Protein AF-F4S0U7-F1 (afdb_monomer_lite)

Organism: Melampsora larici-populina (strain 98AG31 / pathotype 3-4-7) (NCBI:txid747676)

Radius of gyration: 26.8 Å; chains: 1; bounding box: 44×63×88 Å

Foldseek 3Di:
DDDDDDDPDDDDPVRVVVVVVVCLVPPDDPVVNVVVVVVLVQLVVVCVVVVHPSDPDVVSVVVSCVVVVVVDDPDDDDPDDDDDDDDDDDDPPDDDDDPDDDDDDDDD

Structure (mmCIF, N/CA/C/O backbone):
data_AF-F4S0U7-F1
#
_entry.id   AF-F4S0U7-F1
#
loop_
_atom_site.group_PDB
_atom_site.id
_atom_site.type_symbol
_atom_site.label_atom_id
_atom_site.label_alt_id
_atom_site.label_comp_id
_atom_site.label_asym_id
_atom_site.label_entity_id
_atom_site.label_seq_id
_atom_site.pdbx_PDB_ins_code
_atom_site.Cartn_x
_atom_site.Cartn_y
_atom_site.Cartn_z
_atom_site.occupancy
_atom_site.B_iso_or_equiv
_atom_site.auth_seq_id
_atom_site.auth_comp_id
_atom_site.auth_asym_id
_atom_site.auth_atom_id
_atom_site.pdbx_PDB_model_num
ATOM 1 N N . MET A 1 1 ? 21.212 29.822 32.710 1.00 51.56 1 MET A N 1
ATOM 2 C CA . MET A 1 1 ? 19.833 29.685 32.181 1.00 51.56 1 MET A CA 1
ATOM 3 C C . MET A 1 1 ? 19.782 28.478 31.248 1.00 51.56 1 MET A C 1
ATOM 5 O O . MET A 1 1 ? 20.475 28.481 30.238 1.00 51.56 1 MET A O 1
ATOM 9 N N . LYS A 1 2 ? 19.046 27.413 31.597 1.00 55.66 2 LYS A N 1
ATOM 10 C CA . LYS A 1 2 ? 18.889 26.233 30.726 1.00 55.66 2 LYS A CA 1
ATOM 11 C C . LYS A 1 2 ? 17.855 26.576 29.646 1.00 55.66 2 LYS A C 1
ATOM 13 O O . LYS A 1 2 ? 16.714 26.871 29.984 1.00 55.66 2 LYS A O 1
ATOM 18 N N . LYS A 1 3 ? 18.250 26.597 28.367 1.00 61.78 3 LYS A N 1
ATOM 19 C CA . LYS A 1 3 ? 17.311 26.828 27.257 1.00 61.78 3 LYS A CA 1
ATOM 20 C C . LYS A 1 3 ? 16.337 25.647 27.190 1.00 61.78 3 LYS A C 1
ATOM 22 O O . LYS A 1 3 ? 16.776 24.504 27.070 1.00 61.78 3 LYS A O 1
ATOM 27 N N . ALA A 1 4 ? 15.036 25.914 27.292 1.00 68.62 4 ALA A N 1
ATOM 28 C CA . ALA A 1 4 ? 14.006 24.896 27.115 1.00 68.62 4 ALA A CA 1
ATOM 29 C C . ALA A 1 4 ? 14.089 24.335 25.685 1.00 68.62 4 ALA A C 1
ATOM 31 O O . ALA A 1 4 ? 14.041 25.093 24.714 1.00 68.62 4 ALA A O 1
ATOM 32 N N . LYS A 1 5 ? 14.247 23.013 25.547 1.00 71.50 5 LYS A N 1
ATOM 33 C CA . LYS A 1 5 ? 14.162 22.341 24.245 1.00 71.50 5 LYS A CA 1
ATOM 34 C C . LYS A 1 5 ? 12.720 22.460 23.754 1.00 71.50 5 LYS A C 1
ATOM 36 O O . LYS A 1 5 ? 11.803 22.001 24.430 1.00 71.50 5 LYS A O 1
ATOM 41 N N . ARG A 1 6 ? 12.522 23.101 22.599 1.00 71.06 6 ARG A N 1
ATOM 42 C CA . ARG A 1 6 ? 11.211 23.158 21.940 1.00 71.06 6 ARG A CA 1
ATOM 43 C C . ARG A 1 6 ? 10.736 21.730 21.640 1.00 71.06 6 ARG A C 1
ATOM 45 O O . ARG A 1 6 ? 11.562 20.921 21.210 1.00 71.06 6 ARG A O 1
ATOM 52 N N . PRO A 1 7 ? 9.448 21.413 21.856 1.00 69.38 7 PRO A N 1
ATOM 53 C CA . PRO A 1 7 ? 8.916 20.115 21.474 1.00 69.38 7 PRO A CA 1
ATOM 54 C C . PRO A 1 7 ? 9.068 19.928 19.954 1.00 69.38 7 PRO A C 1
ATOM 56 O O . PRO A 1 7 ? 8.925 20.904 19.209 1.00 69.38 7 PRO A O 1
ATOM 59 N N . PRO A 1 8 ? 9.384 18.709 19.483 1.00 74.94 8 PRO A N 1
ATOM 60 C CA . PRO A 1 8 ? 9.493 18.438 18.057 1.00 74.94 8 PRO A CA 1
ATOM 61 C C . PRO A 1 8 ? 8.156 18.747 17.376 1.00 74.94 8 PRO A C 1
ATOM 63 O O . PRO A 1 8 ? 7.093 18.354 17.865 1.00 74.94 8 PRO A O 1
ATOM 66 N N . LYS A 1 9 ? 8.208 19.484 16.261 1.00 79.75 9 LYS A N 1
ATOM 67 C CA . LYS A 1 9 ? 7.024 19.797 15.456 1.00 79.75 9 LYS A CA 1
ATOM 68 C C . LYS A 1 9 ? 6.431 18.474 14.965 1.00 79.75 9 LYS A C 1
ATOM 70 O O . LYS A 1 9 ? 7.108 17.727 14.265 1.00 79.75 9 LYS A O 1
ATOM 75 N N . LYS A 1 10 ? 5.184 18.177 15.344 1.00 83.62 10 LYS A N 1
ATOM 76 C CA . LYS A 1 10 ? 4.441 17.061 14.749 1.00 83.62 10 LYS A CA 1
ATOM 77 C C . LYS A 1 10 ? 4.081 17.459 13.322 1.00 83.62 10 LYS A C 1
ATOM 79 O O . LYS A 1 10 ? 3.416 18.474 13.129 1.00 83.62 10 LYS A O 1
ATOM 84 N N . LEU A 1 11 ? 4.575 16.693 12.358 1.00 82.88 11 LEU A N 1
ATOM 85 C CA . LEU A 1 11 ? 4.237 16.862 10.951 1.00 82.88 11 LEU A CA 1
ATOM 86 C C . LEU A 1 11 ? 2.797 16.399 10.714 1.00 82.88 11 LEU A C 1
ATOM 88 O O . LEU A 1 11 ? 2.317 15.457 11.349 1.00 82.88 11 LEU A O 1
ATOM 92 N N . SER A 1 12 ? 2.109 17.090 9.817 1.00 86.00 12 SER A N 1
ATOM 93 C CA . SER A 1 12 ? 0.807 16.688 9.301 1.00 86.00 12 SER A CA 1
ATOM 94 C C . SER A 1 12 ? 0.929 15.462 8.393 1.00 86.00 12 SER A C 1
ATOM 96 O O . SER A 1 12 ? 2.006 15.143 7.891 1.00 86.00 12 SER A O 1
ATOM 98 N N . PHE A 1 13 ? -0.197 14.789 8.141 1.00 74.88 13 PHE A N 1
ATOM 99 C CA . PHE A 1 13 ? -0.246 13.683 7.184 1.00 74.88 13 PHE A CA 1
ATOM 100 C C . PHE A 1 13 ? 0.258 14.104 5.795 1.00 74.88 13 PHE A C 1
ATOM 102 O O . PHE A 1 13 ? 1.061 13.393 5.208 1.00 74.88 13 PHE A O 1
ATOM 109 N N . GLN A 1 14 ? -0.145 15.285 5.310 1.00 81.06 14 GLN A N 1
ATOM 110 C CA . GLN A 1 14 ? 0.277 15.800 4.003 1.00 81.06 14 GLN A CA 1
ATOM 111 C C . GLN A 1 14 ? 1.787 16.065 3.939 1.00 81.06 14 GLN A C 1
ATOM 113 O O . GLN A 1 14 ? 2.419 15.748 2.937 1.00 81.06 14 GLN A O 1
ATOM 118 N N . GLU A 1 15 ? 2.382 16.608 5.008 1.00 81.81 15 GLU A N 1
ATOM 119 C CA . GLU A 1 15 ? 3.839 16.803 5.083 1.00 81.81 15 GLU A CA 1
ATOM 120 C C . GLU A 1 15 ? 4.577 15.452 5.070 1.00 81.81 15 GLU A C 1
ATOM 122 O O . GLU A 1 15 ? 5.572 15.303 4.366 1.00 81.81 15 GLU A O 1
ATOM 127 N N . LEU A 1 16 ? 4.073 14.453 5.802 1.00 82.19 16 LEU A N 1
ATOM 128 C CA . LEU A 1 16 ? 4.652 13.105 5.827 1.00 82.19 16 LEU A CA 1
ATOM 129 C C . LEU A 1 16 ? 4.509 12.382 4.484 1.00 82.19 16 LEU A C 1
ATOM 131 O O . LEU A 1 16 ? 5.439 11.712 4.046 1.00 82.19 16 LEU A O 1
ATOM 135 N N . GLU A 1 17 ? 3.363 12.521 3.819 1.00 81.81 17 GLU A N 1
ATOM 136 C CA . GLU A 1 17 ? 3.120 11.935 2.501 1.00 81.81 17 GLU A CA 1
ATOM 137 C C . GLU A 1 17 ? 4.017 12.575 1.436 1.00 81.81 17 GLU A C 1
ATOM 139 O O . GLU A 1 17 ? 4.608 11.862 0.627 1.00 81.81 17 GLU A O 1
ATOM 144 N N . ALA A 1 18 ? 4.191 13.900 1.477 1.00 85.38 18 ALA A N 1
ATOM 145 C CA . ALA A 1 18 ? 5.106 14.606 0.588 1.00 85.38 18 ALA A CA 1
ATOM 146 C C . ALA A 1 18 ? 6.560 14.152 0.791 1.00 85.38 18 ALA A C 1
ATOM 148 O O . ALA A 1 18 ? 7.248 13.878 -0.189 1.00 85.38 18 ALA A O 1
ATOM 149 N N . MET A 1 19 ? 7.004 14.006 2.044 1.00 87.12 19 MET A N 1
ATOM 150 C CA . MET A 1 19 ? 8.337 13.479 2.356 1.00 87.12 19 MET A CA 1
ATOM 151 C C . MET A 1 19 ? 8.513 12.034 1.886 1.00 87.12 19 MET A C 1
ATOM 153 O O . MET A 1 19 ? 9.541 11.708 1.306 1.00 87.12 19 MET A O 1
ATOM 157 N N . ASN A 1 20 ? 7.514 11.173 2.095 1.00 85.62 20 ASN A N 1
ATOM 158 C CA . ASN A 1 20 ? 7.569 9.792 1.615 1.00 85.62 20 ASN A CA 1
ATOM 159 C C . ASN A 1 20 ? 7.628 9.725 0.090 1.00 85.62 20 ASN A C 1
ATOM 161 O O . ASN A 1 20 ? 8.347 8.896 -0.455 1.00 85.62 20 ASN A O 1
ATOM 165 N N . LYS A 1 21 ? 6.871 10.577 -0.607 1.00 86.19 21 LYS A N 1
ATOM 166 C CA . LYS A 1 21 ? 6.900 10.627 -2.067 1.00 86.19 21 LYS A CA 1
ATOM 167 C C . LYS A 1 21 ? 8.271 11.069 -2.575 1.00 86.19 21 LYS A C 1
ATOM 169 O O . LYS A 1 21 ? 8.810 10.432 -3.471 1.00 86.19 21 LYS A O 1
ATOM 174 N N . ASP A 1 22 ? 8.838 12.105 -1.967 1.00 89.50 22 ASP A N 1
ATOM 175 C CA . ASP A 1 22 ? 10.178 12.589 -2.295 1.00 89.50 22 ASP A CA 1
ATOM 176 C C . ASP A 1 22 ? 11.249 11.513 -2.052 1.00 89.50 22 ASP A C 1
ATOM 178 O O . ASP A 1 22 ? 12.100 11.281 -2.910 1.00 89.50 22 ASP A O 1
ATOM 182 N N . ASP A 1 23 ? 11.149 10.780 -0.940 1.00 87.75 23 ASP A N 1
ATOM 183 C CA . ASP A 1 23 ? 12.042 9.663 -0.619 1.00 87.75 23 ASP A CA 1
ATOM 184 C C . ASP A 1 23 ? 11.925 8.522 -1.640 1.00 87.75 23 ASP A C 1
ATOM 186 O O . ASP A 1 23 ? 12.925 8.041 -2.179 1.00 87.75 23 ASP A O 1
ATOM 190 N N . ILE A 1 24 ? 10.694 8.150 -2.001 1.00 85.94 24 ILE A N 1
ATOM 191 C CA . ILE A 1 24 ? 10.434 7.163 -3.052 1.00 85.94 24 ILE A CA 1
ATOM 192 C C . ILE A 1 24 ? 11.039 7.618 -4.380 1.00 85.94 24 ILE A C 1
ATOM 194 O O . ILE A 1 24 ? 11.609 6.799 -5.100 1.00 85.94 24 ILE A O 1
ATOM 198 N N . ASP A 1 25 ? 10.950 8.905 -4.710 1.00 87.00 25 ASP A N 1
ATOM 199 C CA . ASP A 1 25 ? 11.415 9.440 -5.983 1.00 87.00 25 ASP A CA 1
ATOM 200 C C . ASP A 1 25 ? 12.944 9.581 -6.068 1.00 87.00 25 ASP A C 1
ATOM 202 O O . ASP A 1 25 ? 13.502 9.424 -7.159 1.00 87.00 25 ASP A O 1
ATOM 206 N N . HIS A 1 26 ? 13.647 9.776 -4.954 1.00 88.06 26 HIS A N 1
ATOM 207 C CA . HIS A 1 26 ? 15.093 10.030 -4.969 1.00 88.06 26 HIS A CA 1
ATOM 208 C C . HIS A 1 26 ? 15.950 8.885 -4.420 1.00 88.06 26 HIS A C 1
ATOM 210 O O . HIS A 1 26 ? 17.137 8.814 -4.745 1.00 88.06 26 HIS A O 1
ATOM 216 N N . HIS A 1 27 ? 15.378 7.973 -3.629 1.00 87.62 27 HIS A N 1
ATOM 217 C CA . HIS A 1 27 ? 16.148 6.964 -2.891 1.00 87.62 27 HIS A CA 1
ATOM 218 C C . HIS A 1 27 ? 15.796 5.512 -3.223 1.00 87.62 27 HIS A C 1
ATOM 220 O O . HIS A 1 27 ? 16.526 4.602 -2.825 1.00 87.62 27 HIS A O 1
ATOM 226 N N . LEU A 1 28 ? 14.731 5.264 -3.991 1.00 87.69 28 LEU A N 1
ATOM 227 C CA . LEU A 1 28 ? 14.403 3.919 -4.462 1.00 87.69 28 LEU A CA 1
ATOM 228 C C . LEU A 1 28 ? 14.871 3.679 -5.896 1.00 87.69 28 LEU A C 1
ATOM 230 O O . LEU A 1 28 ? 14.615 4.464 -6.807 1.00 87.69 28 LEU A O 1
ATOM 234 N N . GLU A 1 29 ? 15.466 2.510 -6.114 1.00 92.19 29 GLU A N 1
ATOM 235 C CA . GLU A 1 29 ? 15.728 1.991 -7.455 1.00 92.19 29 GLU A CA 1
ATOM 236 C C . GLU A 1 29 ? 14.422 1.861 -8.263 1.00 92.19 29 GLU A C 1
ATOM 238 O O . GLU A 1 29 ? 13.383 1.497 -7.691 1.00 92.19 29 GLU A O 1
ATOM 243 N N . PRO A 1 30 ? 14.442 2.051 -9.597 1.00 90.75 30 PRO A N 1
ATOM 244 C CA . PRO A 1 30 ? 13.236 2.032 -10.431 1.00 90.75 30 PRO A CA 1
ATOM 245 C C . PRO A 1 30 ? 12.348 0.793 -10.239 1.00 90.75 30 PRO A C 1
ATOM 247 O O . PRO A 1 30 ? 11.123 0.891 -10.201 1.00 90.75 30 PRO A O 1
ATOM 250 N N . ASN A 1 31 ? 12.954 -0.385 -10.057 1.00 90.62 31 ASN A N 1
ATOM 251 C CA . ASN A 1 31 ? 12.215 -1.626 -9.810 1.00 90.62 31 ASN A CA 1
ATOM 252 C C . ASN A 1 31 ? 11.486 -1.613 -8.454 1.00 90.62 31 ASN A C 1
ATOM 254 O O . ASN A 1 31 ? 10.360 -2.096 -8.336 1.00 90.62 31 ASN A O 1
ATOM 258 N N . SER A 1 32 ? 12.112 -1.054 -7.419 1.00 88.88 32 SER A N 1
ATOM 259 C CA . SER A 1 32 ? 11.495 -0.920 -6.098 1.00 88.88 32 SER A CA 1
ATOM 260 C C . SER A 1 32 ? 10.338 0.078 -6.130 1.00 88.88 32 SER A C 1
ATOM 262 O O . SER A 1 32 ? 9.279 -0.225 -5.578 1.00 88.88 32 SER A O 1
ATOM 264 N N . LYS A 1 33 ? 10.481 1.196 -6.858 1.00 89.38 33 LYS A N 1
ATOM 265 C CA . LYS A 1 33 ? 9.376 2.141 -7.101 1.00 89.38 33 LYS A CA 1
ATOM 266 C C . LYS A 1 33 ? 8.196 1.462 -7.788 1.00 89.38 33 LYS A C 1
ATOM 268 O O . LYS A 1 33 ? 7.075 1.518 -7.292 1.00 89.38 33 LYS A O 1
ATOM 273 N N . ALA A 1 34 ? 8.456 0.727 -8.871 1.00 88.75 34 ALA A N 1
ATOM 274 C CA . ALA A 1 34 ? 7.414 0.012 -9.605 1.00 88.75 34 ALA A CA 1
ATOM 275 C C . ALA A 1 34 ? 6.650 -0.987 -8.715 1.00 88.75 34 ALA A C 1
ATOM 277 O O . ALA A 1 34 ? 5.427 -1.111 -8.825 1.00 88.75 34 ALA A O 1
ATOM 278 N N . LYS A 1 35 ? 7.345 -1.677 -7.798 1.00 87.75 35 LYS A N 1
ATOM 279 C CA . LYS A 1 35 ? 6.715 -2.564 -6.804 1.00 87.75 35 LYS A CA 1
ATOM 280 C C . LYS A 1 35 ? 5.860 -1.792 -5.804 1.00 87.75 35 LYS A C 1
ATOM 282 O O . LYS A 1 35 ? 4.742 -2.225 -5.533 1.00 87.75 35 LYS A O 1
ATOM 287 N N . TYR A 1 36 ? 6.364 -0.671 -5.288 1.00 87.25 36 TYR A N 1
ATOM 288 C CA . TYR A 1 36 ? 5.626 0.183 -4.360 1.00 87.25 36 TYR A CA 1
ATOM 289 C C . TYR A 1 36 ? 4.327 0.693 -4.994 1.00 87.25 36 TYR A C 1
ATOM 291 O O . TYR A 1 36 ? 3.243 0.457 -4.463 1.00 87.25 36 TYR A O 1
ATOM 299 N N . GLU A 1 37 ? 4.414 1.293 -6.182 1.00 88.94 37 GLU A N 1
ATOM 300 C CA . GLU A 1 37 ? 3.244 1.790 -6.907 1.00 88.94 37 GLU A CA 1
ATOM 301 C C . GLU A 1 37 ? 2.248 0.675 -7.243 1.00 88.94 37 GLU A C 1
ATOM 303 O O . GLU A 1 37 ? 1.035 0.850 -7.122 1.00 88.94 37 GLU A O 1
ATOM 308 N N . SER A 1 38 ? 2.747 -0.490 -7.668 1.00 88.88 38 SER A N 1
ATOM 309 C CA . SER A 1 38 ? 1.906 -1.653 -7.954 1.00 88.88 38 SER A CA 1
ATOM 310 C C . SER A 1 38 ? 1.155 -2.123 -6.705 1.00 88.88 38 SER A C 1
ATOM 312 O O . SER A 1 38 ? -0.054 -2.362 -6.763 1.00 88.88 38 SER A O 1
ATOM 314 N N . GLY A 1 39 ? 1.842 -2.186 -5.560 1.00 89.00 39 GLY A N 1
ATOM 315 C CA . GLY A 1 39 ? 1.244 -2.500 -4.264 1.00 89.00 39 GLY A CA 1
ATOM 316 C C . GLY A 1 39 ? 0.171 -1.490 -3.858 1.00 89.00 39 GLY A C 1
ATOM 317 O O . GLY A 1 39 ? -0.941 -1.893 -3.518 1.00 89.00 39 GLY A O 1
ATOM 318 N N . ALA A 1 40 ? 0.464 -0.192 -3.977 1.00 87.94 40 ALA A N 1
ATOM 319 C CA . ALA A 1 40 ? -0.472 0.886 -3.661 1.00 87.94 40 ALA A CA 1
ATOM 320 C C . ALA A 1 40 ? -1.742 0.823 -4.526 1.00 87.94 40 ALA A C 1
ATOM 322 O O . ALA A 1 40 ? -2.853 0.865 -3.997 1.00 87.94 40 ALA A O 1
ATOM 323 N N . ARG A 1 41 ? -1.601 0.622 -5.846 1.00 90.19 41 ARG A N 1
ATOM 324 C CA . ARG A 1 41 ? -2.744 0.445 -6.762 1.00 90.19 41 ARG A CA 1
ATOM 325 C C . ARG A 1 41 ? -3.593 -0.773 -6.394 1.00 90.19 41 ARG A C 1
ATOM 327 O O . ARG A 1 41 ? -4.821 -0.706 -6.427 1.00 90.19 41 ARG A O 1
ATOM 334 N N . ARG A 1 42 ? -2.956 -1.892 -6.033 1.00 90.62 42 ARG A N 1
ATOM 335 C CA . ARG A 1 42 ? -3.665 -3.119 -5.642 1.00 90.62 42 ARG A CA 1
ATOM 336 C C . ARG A 1 42 ? -4.400 -2.948 -4.310 1.00 90.62 42 ARG A C 1
ATOM 338 O O . ARG A 1 42 ? -5.514 -3.446 -4.182 1.00 90.62 42 ARG A O 1
ATOM 345 N N . PHE A 1 43 ? -3.817 -2.215 -3.361 1.00 90.56 43 PHE A N 1
ATOM 346 C CA . PHE A 1 43 ? -4.470 -1.866 -2.100 1.00 90.56 43 PHE A CA 1
ATOM 347 C C . PHE A 1 43 ? -5.666 -0.928 -2.310 1.00 90.56 43 PHE A C 1
ATOM 349 O O . PHE A 1 43 ? -6.731 -1.181 -1.759 1.00 90.56 43 PHE A O 1
ATOM 356 N N . ALA A 1 44 ? -5.537 0.088 -3.171 1.00 89.81 44 ALA A N 1
ATOM 357 C CA . ALA A 1 44 ? -6.641 0.991 -3.508 1.00 89.81 44 ALA A CA 1
ATOM 358 C C . ALA A 1 44 ? -7.854 0.234 -4.059 1.00 89.81 44 ALA A C 1
ATOM 360 O O . ALA A 1 44 ? -8.962 0.360 -3.540 1.00 89.81 44 ALA A O 1
ATOM 361 N N . LYS A 1 45 ? -7.615 -0.642 -5.042 1.00 90.44 45 LYS A N 1
ATOM 362 C CA . LYS A 1 45 ? -8.655 -1.500 -5.618 1.00 90.44 45 LYS A CA 1
ATOM 363 C C . LYS A 1 45 ? -9.261 -2.459 -4.591 1.00 90.44 45 LYS A C 1
ATOM 365 O O . LYS A 1 45 ? -10.449 -2.756 -4.634 1.00 90.44 45 LYS A O 1
ATOM 370 N N . PHE A 1 46 ? -8.449 -2.970 -3.667 1.00 90.44 46 PHE A N 1
ATOM 371 C CA . PHE A 1 46 ? -8.943 -3.805 -2.579 1.00 90.44 46 PHE A CA 1
ATOM 372 C C . PHE A 1 46 ? -9.883 -3.034 -1.646 1.00 90.44 46 PHE A C 1
ATOM 374 O O . PHE A 1 46 ? -10.947 -3.551 -1.319 1.00 90.44 46 PHE A O 1
ATOM 381 N N . CYS A 1 47 ? -9.523 -1.810 -1.249 1.00 88.75 47 CYS A N 1
ATOM 382 C CA . CYS A 1 47 ? -10.390 -0.961 -0.435 1.00 88.75 47 CYS A CA 1
ATOM 383 C C . CYS A 1 47 ? -11.726 -0.685 -1.136 1.00 88.75 47 CYS A C 1
ATOM 385 O O . CYS A 1 47 ? -12.773 -0.902 -0.530 1.00 88.75 47 CYS A O 1
ATOM 387 N N . GLU A 1 48 ? -11.691 -0.321 -2.421 1.00 90.69 48 GLU A N 1
ATOM 388 C CA . GLU A 1 48 ? -12.887 -0.103 -3.246 1.00 90.69 48 GLU A CA 1
ATOM 389 C C . GLU A 1 48 ? -13.797 -1.342 -3.275 1.00 90.69 48 GLU A C 1
ATOM 391 O O . GLU A 1 48 ? -14.976 -1.261 -2.936 1.00 90.69 48 GLU A O 1
ATOM 396 N N . ASN A 1 49 ? -13.234 -2.518 -3.572 1.00 90.31 49 ASN A N 1
ATOM 397 C CA . ASN A 1 49 ? -13.984 -3.776 -3.628 1.00 90.31 49 ASN A CA 1
ATOM 398 C C . ASN A 1 49 ? -14.608 -4.184 -2.283 1.00 90.31 49 ASN A C 1
ATOM 400 O O . ASN A 1 49 ? -15.592 -4.919 -2.261 1.00 90.31 49 ASN A O 1
ATOM 404 N N . GLN A 1 50 ? -14.008 -3.769 -1.166 1.00 87.00 50 GLN A N 1
ATOM 405 C CA . GLN A 1 50 ? -14.469 -4.0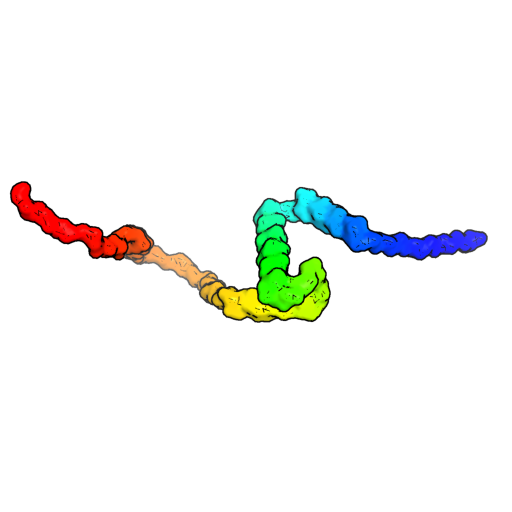97 0.184 1.00 87.00 50 GLN A CA 1
ATOM 406 C C . GLN A 1 50 ? -15.375 -3.009 0.782 1.00 87.00 50 GLN A C 1
ATOM 408 O O . GLN A 1 50 ? -15.785 -3.143 1.934 1.00 87.00 50 GLN A O 1
ATOM 413 N N . GLY A 1 51 ? -15.662 -1.929 0.042 1.00 86.75 51 GLY A N 1
ATOM 414 C CA . GLY A 1 51 ? -16.413 -0.780 0.557 1.00 86.75 51 GLY A CA 1
ATOM 415 C C . GLY A 1 51 ? -15.714 -0.099 1.736 1.00 86.75 51 GLY A C 1
ATOM 416 O O . GLY A 1 51 ? -16.372 0.382 2.654 1.00 86.75 51 GLY A O 1
ATOM 417 N N . LYS A 1 52 ? -14.377 -0.126 1.753 1.00 82.00 52 LYS A N 1
ATOM 418 C CA . LYS A 1 52 ? -13.546 0.447 2.812 1.00 82.00 52 LYS A CA 1
ATOM 419 C C . LYS A 1 52 ? -12.936 1.756 2.347 1.00 82.00 52 LYS 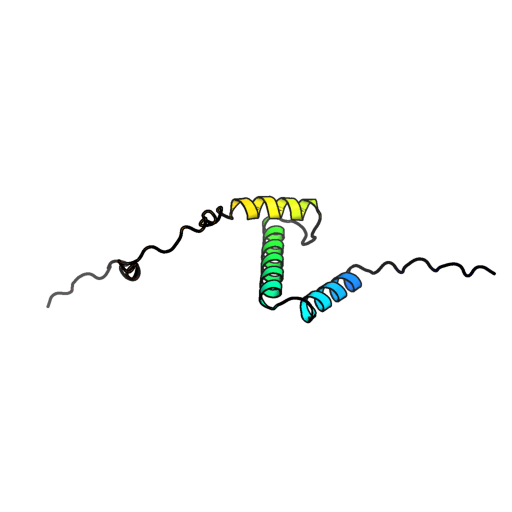A C 1
ATOM 421 O O . LYS A 1 52 ? -12.532 1.880 1.193 1.00 82.00 52 LYS A O 1
ATOM 426 N N . ASP A 1 53 ? -12.769 2.685 3.281 1.00 81.75 53 ASP A N 1
ATOM 427 C CA . ASP A 1 53 ? -12.013 3.902 3.016 1.00 81.75 53 ASP A CA 1
ATOM 428 C C . ASP A 1 53 ? -10.589 3.562 2.566 1.00 81.75 53 ASP A C 1
ATOM 430 O O . ASP A 1 53 ? -9.959 2.612 3.058 1.00 81.75 53 ASP A O 1
ATOM 434 N N . PHE A 1 54 ? -10.062 4.363 1.638 1.00 80.00 54 PHE A N 1
ATOM 435 C CA . PHE A 1 54 ? -8.670 4.286 1.203 1.00 80.00 54 PHE A CA 1
ATOM 436 C C . PHE A 1 54 ? -7.748 4.875 2.278 1.00 80.00 54 PHE A C 1
ATOM 438 O O . PHE A 1 54 ? -7.102 5.904 2.107 1.00 80.00 54 PHE A O 1
ATOM 445 N N . TYR A 1 55 ? -7.733 4.211 3.429 1.00 78.56 55 TYR A N 1
ATOM 446 C CA . TYR A 1 55 ? -6.910 4.547 4.569 1.00 78.56 55 TYR A CA 1
ATOM 447 C C . TYR A 1 55 ? -6.185 3.284 5.046 1.00 78.56 55 TYR A C 1
ATOM 449 O O . TYR A 1 55 ? -6.840 2.278 5.362 1.00 78.56 55 TYR A O 1
ATOM 457 N N . PRO A 1 56 ? -4.841 3.300 5.101 1.00 74.19 56 PRO A N 1
ATOM 458 C CA . PRO A 1 56 ? -4.043 2.153 5.506 1.00 74.19 56 PRO A CA 1
ATOM 459 C C . PRO A 1 56 ? -4.054 1.995 7.033 1.00 74.19 56 PRO A C 1
ATOM 461 O O . PRO A 1 56 ? -3.025 2.106 7.695 1.00 74.19 56 PRO A O 1
ATOM 464 N N . SER A 1 57 ? -5.228 1.735 7.613 1.00 84.88 57 SER A N 1
ATOM 465 C CA . SER A 1 57 ? -5.303 1.277 8.999 1.00 84.88 57 SER A CA 1
ATOM 466 C C . SER A 1 57 ? -4.624 -0.085 9.121 1.00 84.88 57 SER A C 1
ATOM 468 O O . SER A 1 57 ? -4.636 -0.886 8.181 1.00 84.88 57 SER A O 1
ATOM 470 N N . GLU A 1 58 ? -4.065 -0.372 10.295 1.00 85.06 58 GLU A N 1
ATOM 471 C CA . GLU A 1 58 ? -3.427 -1.659 10.583 1.00 85.06 58 GLU A CA 1
ATOM 472 C C . GLU A 1 58 ? -4.353 -2.832 10.228 1.00 85.06 58 GLU A C 1
ATOM 474 O O . GLU A 1 58 ? -3.955 -3.769 9.540 1.00 85.06 58 GLU A O 1
ATOM 479 N N . THR A 1 59 ? -5.634 -2.734 10.587 1.00 86.50 59 THR A N 1
ATOM 480 C CA . THR A 1 59 ? -6.645 -3.747 10.270 1.00 86.50 59 THR A CA 1
ATOM 481 C C . THR A 1 59 ? -6.834 -3.943 8.764 1.00 86.50 59 THR A C 1
ATOM 483 O O . THR A 1 59 ? -6.905 -5.080 8.293 1.00 86.50 59 THR A O 1
ATOM 486 N N . ASN A 1 60 ? -6.913 -2.858 7.988 1.00 85.69 60 ASN A N 1
ATOM 487 C CA . ASN A 1 60 ? -7.129 -2.943 6.543 1.00 85.69 60 ASN A CA 1
ATOM 488 C C . ASN A 1 60 ? -5.895 -3.477 5.816 1.00 85.69 60 ASN A C 1
ATOM 490 O O . ASN A 1 60 ? -6.041 -4.309 4.920 1.00 85.69 60 ASN A O 1
ATOM 494 N N . LEU A 1 61 ? -4.699 -3.064 6.241 1.00 88.31 61 LEU A N 1
ATOM 495 C CA . LEU A 1 61 ? -3.435 -3.582 5.724 1.00 88.31 61 LEU A CA 1
ATOM 496 C C . LEU A 1 61 ? -3.263 -5.072 6.035 1.00 88.31 61 LEU A C 1
ATOM 498 O O . LEU A 1 61 ? -2.979 -5.852 5.129 1.00 88.31 61 LEU A O 1
ATOM 502 N N . CYS A 1 62 ? -3.498 -5.497 7.278 1.00 88.31 62 CYS A N 1
ATOM 503 C CA . CYS A 1 62 ? -3.424 -6.908 7.665 1.00 88.31 62 CYS A CA 1
ATOM 504 C C . CYS A 1 62 ? -4.409 -7.768 6.867 1.00 88.31 62 CYS A C 1
ATOM 506 O O . CYS A 1 62 ? -4.059 -8.857 6.398 1.00 88.31 62 CYS A O 1
ATOM 508 N N . HIS A 1 63 ? -5.633 -7.272 6.667 1.00 89.25 63 HIS A N 1
ATOM 509 C CA . HIS A 1 63 ? -6.634 -7.974 5.874 1.00 89.25 63 HIS A CA 1
ATOM 510 C C . HIS A 1 63 ? -6.215 -8.084 4.402 1.00 89.25 63 HIS A C 1
ATOM 512 O O . HIS A 1 63 ? -6.257 -9.176 3.836 1.00 89.25 63 HIS A O 1
ATOM 518 N N . PHE A 1 64 ? -5.735 -6.987 3.813 1.00 90.62 64 PHE A N 1
ATOM 519 C CA . PHE A 1 64 ? -5.198 -6.968 2.456 1.00 90.62 64 PHE A CA 1
ATOM 520 C C . PHE A 1 64 ? -4.056 -7.972 2.274 1.00 90.62 64 PHE A C 1
ATOM 522 O O . PHE A 1 64 ? -4.118 -8.808 1.373 1.00 90.62 64 PHE A O 1
ATOM 529 N N . ILE A 1 65 ? -3.048 -7.942 3.153 1.00 89.38 65 ILE A N 1
ATOM 530 C CA . ILE A 1 65 ? -1.900 -8.856 3.096 1.00 89.38 65 ILE A CA 1
ATOM 531 C C . ILE A 1 65 ? -2.381 -10.304 3.189 1.00 89.38 65 ILE A C 1
ATOM 533 O O . ILE A 1 65 ? -1.947 -11.140 2.400 1.00 89.38 65 ILE A O 1
ATOM 537 N N . SER A 1 66 ? -3.321 -10.601 4.090 1.00 89.50 66 SER A N 1
ATOM 538 C CA . SER A 1 66 ? -3.870 -11.952 4.263 1.00 89.50 66 SER A CA 1
ATOM 539 C C . SER A 1 66 ? -4.582 -12.470 3.012 1.00 89.50 66 SER A C 1
ATOM 541 O O . SER A 1 66 ? -4.442 -13.643 2.672 1.00 89.50 66 SER A O 1
ATOM 543 N N . VAL A 1 67 ? -5.338 -11.615 2.319 1.00 87.31 67 VAL A N 1
ATOM 544 C CA . VAL A 1 67 ? -6.034 -11.977 1.074 1.00 87.31 67 VAL A CA 1
ATOM 545 C C . VAL A 1 67 ? -5.035 -12.156 -0.065 1.00 87.31 67 VAL A C 1
ATOM 547 O O . VAL A 1 67 ? -5.005 -13.214 -0.689 1.00 87.31 67 VAL A O 1
ATOM 550 N N . VAL A 1 68 ? -4.155 -11.177 -0.287 1.00 84.06 68 VAL A N 1
ATOM 551 C CA . VAL A 1 68 ? -3.164 -11.226 -1.372 1.00 84.06 68 VAL A CA 1
ATOM 552 C C . VAL A 1 68 ? -2.203 -12.401 -1.206 1.00 84.06 68 VAL A C 1
ATOM 554 O O . VAL A 1 68 ? -1.870 -13.055 -2.188 1.00 84.06 68 VAL A O 1
ATOM 557 N N . SER A 1 69 ? -1.794 -12.723 0.023 1.00 83.88 69 SER A N 1
ATOM 558 C CA . SER A 1 69 ? -0.875 -13.839 0.287 1.00 83.88 69 SER A CA 1
ATOM 559 C C . SER A 1 69 ? -1.479 -15.200 -0.057 1.00 83.88 69 SER A C 1
ATOM 561 O O . SER A 1 69 ? -0.735 -16.119 -0.374 1.00 83.88 69 SER A O 1
ATOM 563 N N . ARG A 1 70 ? -2.812 -15.340 -0.039 1.00 82.19 70 ARG A N 1
ATOM 564 C CA . ARG A 1 70 ? -3.496 -16.570 -0.477 1.00 82.19 70 ARG A CA 1
ATOM 565 C C . ARG A 1 70 ? -3.518 -16.718 -1.997 1.00 82.19 70 ARG A C 1
ATOM 567 O O . ARG A 1 70 ? -3.565 -17.836 -2.493 1.00 82.19 70 ARG A O 1
ATOM 574 N N . GLU A 1 71 ? -3.498 -15.603 -2.726 1.00 78.62 71 GLU A N 1
ATOM 575 C CA . GLU A 1 71 ? -3.426 -15.593 -4.193 1.00 78.62 71 GLU A CA 1
ATOM 576 C C . GLU A 1 71 ? -2.004 -15.866 -4.699 1.00 78.62 71 GLU A C 1
ATOM 578 O O . GLU A 1 71 ? -1.812 -16.296 -5.838 1.00 78.62 71 GLU A O 1
ATOM 583 N N . LEU A 1 72 ? -0.995 -15.608 -3.863 1.00 73.88 72 LEU A N 1
ATOM 584 C CA . LEU A 1 72 ? 0.391 -15.923 -4.166 1.00 73.88 72 LEU A CA 1
ATOM 585 C C . LEU A 1 72 ? 0.625 -17.417 -3.940 1.00 73.88 72 LEU A C 1
ATOM 587 O O . LEU A 1 72 ? 0.768 -17.882 -2.811 1.00 73.88 72 LEU A O 1
ATOM 591 N N . LEU A 1 73 ? 0.697 -18.175 -5.034 1.00 66.19 73 LEU A N 1
ATOM 592 C CA . LEU A 1 73 ? 1.237 -19.529 -4.975 1.00 66.19 73 LEU A CA 1
ATOM 593 C C . LEU A 1 73 ? 2.673 -19.462 -4.429 1.00 66.19 73 LEU A C 1
ATOM 595 O O . LEU A 1 73 ? 3.423 -18.560 -4.821 1.00 66.19 73 LEU A O 1
ATOM 599 N N . PRO A 1 74 ? 3.086 -20.399 -3.558 1.00 67.44 74 PRO A N 1
ATOM 600 C CA . PRO A 1 74 ? 4.486 -20.511 -3.191 1.00 67.44 74 PRO A CA 1
ATOM 601 C C . PRO A 1 74 ? 5.282 -20.713 -4.480 1.00 67.44 74 PRO A C 1
ATOM 603 O O . PRO A 1 74 ? 5.098 -21.707 -5.185 1.00 67.44 74 PRO A O 1
ATOM 606 N N . SER A 1 75 ? 6.130 -19.742 -4.823 1.00 60.91 75 SER A N 1
ATOM 607 C CA . SER A 1 75 ? 7.070 -19.920 -5.925 1.00 60.91 75 SER A CA 1
ATOM 608 C C . SER A 1 75 ? 7.920 -21.148 -5.598 1.00 60.91 75 SER A C 1
ATOM 610 O O . SER A 1 75 ? 8.381 -21.302 -4.465 1.00 60.91 75 SER A O 1
ATOM 612 N N . THR A 1 76 ? 8.047 -22.055 -6.563 1.00 55.75 76 THR A N 1
ATOM 613 C CA . THR A 1 76 ? 8.757 -23.336 -6.457 1.00 55.75 76 THR A CA 1
ATOM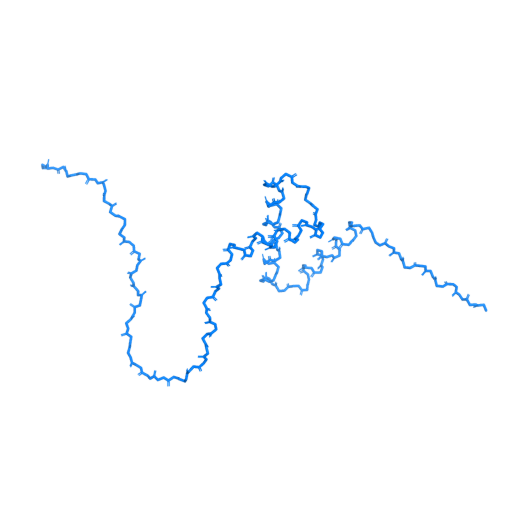 614 C C . THR A 1 76 ? 10.099 -23.213 -5.723 1.00 55.75 76 THR A C 1
ATOM 616 O O . THR A 1 76 ? 10.783 -22.197 -5.864 1.00 55.75 76 THR A O 1
ATOM 619 N N . PRO A 1 77 ? 10.485 -24.238 -4.938 1.00 47.03 77 PRO A N 1
ATOM 620 C CA . PRO A 1 77 ? 11.553 -24.152 -3.954 1.00 47.03 77 PRO A CA 1
ATOM 621 C C . PRO A 1 77 ? 12.877 -23.743 -4.587 1.00 47.03 77 PRO A C 1
ATOM 623 O O . PRO A 1 77 ? 13.249 -24.230 -5.652 1.00 47.03 77 PRO A O 1
ATOM 626 N N . TRP A 1 78 ? 13.592 -22.888 -3.857 1.00 47.19 78 TRP A N 1
ATOM 627 C CA . TRP A 1 78 ? 15.022 -22.634 -3.974 1.00 47.19 78 TRP A CA 1
ATOM 628 C C . TRP A 1 78 ? 15.746 -23.878 -4.504 1.00 47.19 78 TRP A C 1
ATOM 630 O O . TRP A 1 78 ? 15.887 -24.871 -3.783 1.00 47.19 78 TRP A O 1
ATOM 640 N N . THR A 1 79 ? 16.176 -23.861 -5.768 1.00 45.16 79 THR A N 1
ATOM 641 C CA . THR A 1 79 ? 17.039 -24.913 -6.303 1.00 45.16 79 THR A CA 1
ATOM 642 C C . THR A 1 79 ? 18.340 -24.853 -5.527 1.00 45.16 79 THR A C 1
ATOM 644 O O . THR A 1 79 ? 19.221 -24.041 -5.800 1.00 45.16 79 THR A O 1
ATOM 647 N N . ARG A 1 80 ? 18.425 -25.705 -4.505 1.00 43.22 80 ARG A N 1
ATOM 648 C CA . ARG A 1 80 ? 19.651 -26.077 -3.815 1.00 43.22 80 ARG A CA 1
ATOM 649 C C . ARG A 1 80 ? 20.659 -26.421 -4.907 1.00 43.22 80 ARG A C 1
ATOM 651 O O . ARG A 1 80 ? 20.443 -27.370 -5.659 1.00 43.22 80 ARG A O 1
ATOM 658 N N . THR A 1 81 ? 21.698 -25.605 -5.025 1.00 51.75 81 THR A N 1
ATOM 659 C CA . THR A 1 81 ? 22.862 -25.823 -5.880 1.00 51.75 81 THR A CA 1
ATOM 660 C C . THR A 1 81 ? 23.239 -27.304 -5.870 1.00 51.75 81 THR A C 1
ATOM 662 O O . THR A 1 81 ? 23.617 -27.850 -4.833 1.00 51.75 81 THR A O 1
ATOM 665 N N . ARG A 1 82 ? 23.123 -27.969 -7.021 1.00 45.75 82 ARG A N 1
ATOM 666 C CA . ARG A 1 82 ? 23.906 -29.171 -7.311 1.00 45.75 82 ARG A CA 1
ATOM 667 C C . ARG A 1 82 ? 24.879 -28.838 -8.441 1.00 45.75 82 ARG A C 1
ATOM 669 O O . ARG A 1 82 ? 24.523 -28.030 -9.300 1.00 45.75 82 ARG A O 1
ATOM 676 N N . PRO A 1 83 ? 26.109 -29.378 -8.401 1.00 46.12 83 PRO A N 1
ATOM 677 C CA . PRO A 1 83 ? 27.154 -29.014 -9.343 1.00 46.12 83 PRO A CA 1
ATOM 678 C C . PRO A 1 83 ? 26.796 -29.489 -10.751 1.00 46.12 83 PRO A C 1
ATOM 680 O O . PRO A 1 83 ? 26.115 -30.498 -10.923 1.00 46.12 83 PRO A O 1
ATOM 683 N N . ILE A 1 84 ? 27.293 -28.736 -11.728 1.00 54.69 84 ILE A N 1
ATOM 684 C CA . ILE A 1 84 ? 27.221 -28.985 -13.167 1.00 54.69 84 ILE A CA 1
ATOM 685 C C . ILE A 1 84 ? 27.605 -30.441 -13.476 1.00 54.69 84 ILE A C 1
ATOM 687 O O . ILE A 1 84 ? 28.695 -30.882 -13.115 1.00 54.69 84 ILE A O 1
ATOM 691 N N . ALA A 1 85 ? 26.736 -31.151 -14.195 1.00 43.50 85 ALA A N 1
ATOM 692 C CA . ALA A 1 85 ? 27.096 -32.319 -14.993 1.00 43.50 85 ALA A CA 1
ATOM 693 C C . ALA A 1 85 ? 26.652 -32.060 -16.453 1.00 43.50 85 ALA A C 1
ATOM 695 O O . ALA A 1 85 ? 25.626 -31.399 -16.641 1.00 43.50 85 ALA A O 1
ATOM 696 N N . PRO A 1 86 ? 27.427 -32.481 -17.471 1.00 48.91 86 PRO A N 1
ATOM 697 C CA . PRO A 1 86 ? 27.284 -32.003 -18.848 1.00 48.91 86 PRO A CA 1
ATOM 698 C C . PRO A 1 86 ? 26.354 -32.875 -19.714 1.00 48.91 86 PRO A C 1
ATOM 700 O O . PRO A 1 86 ? 26.349 -34.084 -19.516 1.00 48.91 86 PRO A O 1
ATOM 703 N N . LEU A 1 87 ? 25.686 -32.218 -20.688 1.00 49.44 87 LEU A N 1
ATOM 704 C CA . LEU A 1 87 ? 24.991 -32.712 -21.910 1.00 49.44 87 LEU A CA 1
ATOM 705 C C . LEU A 1 87 ? 23.962 -33.856 -21.705 1.00 49.44 87 LEU A C 1
ATOM 707 O O . LEU A 1 87 ? 24.277 -34.891 -21.147 1.00 49.44 87 LEU A O 1
ATOM 711 N N . ASP A 1 88 ? 22.687 -33.768 -22.092 1.00 43.41 88 ASP A N 1
ATOM 712 C CA . ASP A 1 88 ? 22.120 -33.316 -23.366 1.00 43.41 88 ASP A CA 1
ATOM 713 C C . ASP A 1 88 ? 20.699 -32.738 -23.188 1.00 43.41 88 ASP A C 1
ATOM 715 O O . ASP A 1 88 ? 19.930 -33.141 -22.313 1.00 43.41 88 ASP A O 1
ATOM 719 N N . GLU A 1 89 ? 20.361 -31.780 -24.052 1.00 51.72 89 GLU A N 1
ATOM 720 C CA . GLU A 1 89 ? 19.047 -31.139 -24.186 1.00 51.72 89 GLU A CA 1
ATOM 721 C C . GLU A 1 89 ? 17.898 -32.125 -24.497 1.00 51.72 89 GLU A C 1
ATOM 723 O O . GLU A 1 89 ? 18.090 -33.147 -25.157 1.00 51.72 89 GLU A O 1
ATOM 728 N N . PRO A 1 90 ? 16.654 -31.754 -24.141 1.00 45.06 90 PRO A N 1
ATOM 729 C CA . PRO A 1 90 ? 15.773 -31.273 -25.208 1.00 45.06 90 PRO A CA 1
ATOM 730 C C . PRO A 1 90 ? 15.101 -29.928 -24.889 1.00 45.06 90 PRO A C 1
ATOM 732 O O . PRO A 1 90 ? 14.339 -29.793 -23.928 1.00 45.06 90 PRO A O 1
ATOM 735 N N . SER A 1 91 ? 15.358 -28.962 -25.775 1.00 43.06 91 SER A N 1
ATOM 736 C CA . SER A 1 91 ? 14.633 -27.715 -26.036 1.00 43.06 91 SER A CA 1
ATOM 737 C C . SER A 1 91 ? 13.128 -27.766 -25.721 1.00 43.06 91 SER A C 1
ATOM 739 O O . SER A 1 91 ? 12.326 -28.383 -26.425 1.00 43.06 91 SER A O 1
ATOM 741 N N . TRP A 1 92 ? 12.708 -27.012 -24.700 1.00 40.94 92 TRP A N 1
ATOM 742 C CA . TRP A 1 92 ? 11.300 -26.702 -24.401 1.00 40.94 92 TRP A CA 1
ATOM 743 C C . TRP A 1 92 ? 10.756 -25.567 -25.284 1.00 40.94 92 TRP A C 1
ATOM 745 O O . TRP A 1 92 ? 10.086 -24.640 -24.824 1.00 40.94 92 TRP A O 1
ATOM 755 N N . GLY A 1 93 ? 11.041 -25.635 -26.581 1.00 51.72 93 GLY A N 1
ATOM 756 C CA . GLY A 1 93 ? 10.664 -24.636 -27.570 1.00 51.72 93 GLY A CA 1
ATOM 757 C C . GLY A 1 93 ? 9.492 -25.042 -28.458 1.00 51.72 93 GLY A C 1
ATOM 758 O O . GLY A 1 93 ? 9.647 -24.967 -29.665 1.00 51.72 93 GLY A O 1
ATOM 759 N N . GLN A 1 94 ? 8.327 -25.451 -27.928 1.00 47.50 94 GLN A N 1
ATOM 760 C CA . GLN A 1 94 ? 7.100 -25.546 -28.751 1.00 47.50 94 GLN A CA 1
ATOM 761 C C . GLN A 1 94 ? 5.809 -25.711 -27.927 1.00 47.50 94 GLN A C 1
ATOM 763 O O . GLN A 1 94 ? 5.202 -26.774 -27.850 1.00 47.50 94 GLN A O 1
ATOM 768 N N . ARG A 1 95 ? 5.328 -24.620 -27.318 1.00 45.78 95 ARG A N 1
ATOM 769 C CA . ARG A 1 95 ? 3.923 -24.510 -26.870 1.00 45.78 95 ARG A CA 1
ATOM 770 C C . ARG A 1 95 ? 3.345 -23.122 -27.152 1.00 45.78 95 ARG A C 1
ATOM 772 O O . ARG A 1 95 ? 2.803 -22.451 -26.280 1.00 45.78 95 ARG A O 1
ATOM 779 N N . ARG A 1 96 ? 3.433 -22.685 -28.409 1.00 49.94 96 ARG A N 1
ATOM 780 C CA . ARG A 1 96 ? 2.508 -21.687 -28.963 1.00 49.94 96 ARG A CA 1
ATOM 781 C C . ARG A 1 96 ? 1.999 -22.154 -30.317 1.00 49.94 96 ARG A C 1
ATOM 783 O O . ARG A 1 96 ? 2.771 -22.621 -31.141 1.00 49.94 96 ARG A O 1
ATOM 790 N N . SER A 1 97 ? 0.705 -21.919 -30.511 1.00 49.56 97 SER A N 1
ATOM 791 C CA . SER A 1 97 ? -0.091 -22.155 -31.715 1.00 49.56 97 SER A CA 1
ATOM 792 C C . SER A 1 97 ? -0.648 -23.568 -31.865 1.00 49.56 97 SER A C 1
ATOM 794 O O . SER A 1 97 ? -0.021 -24.431 -32.457 1.00 49.56 97 SER A O 1
ATOM 796 N N . LEU A 1 98 ? -1.850 -23.770 -31.313 1.00 44.22 98 LEU A N 1
ATOM 797 C CA . LEU A 1 98 ? -2.906 -24.636 -31.855 1.00 44.22 98 LEU A CA 1
ATOM 798 C C . LEU A 1 98 ? -4.207 -24.348 -31.077 1.00 44.22 98 LEU A C 1
ATOM 800 O O . LEU A 1 98 ? -4.675 -25.139 -30.262 1.00 44.22 98 LEU A O 1
ATOM 804 N N . ARG A 1 99 ? -4.795 -23.162 -31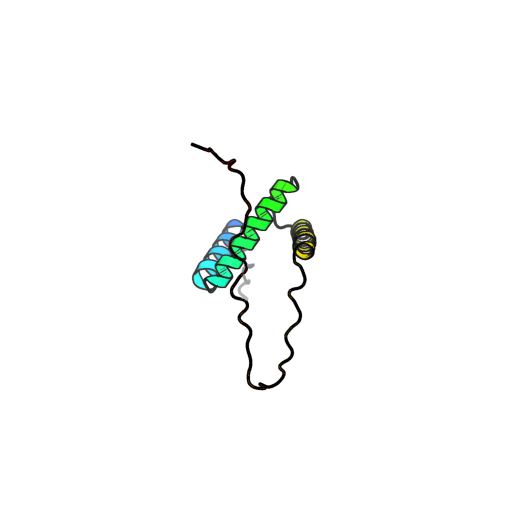.296 1.00 44.75 99 ARG A N 1
ATOM 805 C CA . ARG A 1 99 ? -6.251 -23.018 -31.157 1.00 44.75 99 ARG A CA 1
ATOM 806 C C . ARG A 1 99 ? -6.846 -23.485 -32.482 1.00 44.75 99 ARG A C 1
ATOM 808 O O . ARG A 1 99 ? -6.728 -22.795 -33.489 1.00 44.75 99 ARG A O 1
ATOM 815 N N . HIS A 1 100 ? -7.422 -24.683 -32.461 1.00 42.22 100 HIS A N 1
ATOM 816 C CA . HIS A 1 100 ? -8.301 -25.221 -33.498 1.00 42.22 100 HIS A CA 1
ATOM 817 C C . HIS A 1 100 ? -9.382 -24.178 -33.858 1.00 42.22 100 HIS A C 1
ATOM 819 O O . HIS A 1 100 ? -9.962 -23.558 -32.971 1.00 42.22 100 HIS A O 1
ATOM 825 N N . ARG A 1 101 ? -9.489 -23.788 -35.135 1.00 40.41 101 ARG A N 1
ATOM 826 C CA . ARG A 1 101 ? -10.245 -24.460 -36.213 1.00 40.41 101 ARG A CA 1
ATOM 827 C C . ARG A 1 101 ? -11.759 -24.339 -35.999 1.00 40.41 101 ARG A C 1
ATOM 829 O O . ARG A 1 101 ? -12.343 -25.168 -35.323 1.00 40.41 101 ARG A O 1
ATOM 836 N N . ASN A 1 102 ? -12.352 -23.322 -36.625 1.00 44.12 102 ASN A N 1
ATOM 837 C CA . ASN A 1 102 ? -13.764 -23.261 -37.012 1.00 44.12 102 ASN A CA 1
ATOM 838 C C . ASN A 1 102 ? -13.876 -22.444 -38.309 1.00 44.12 102 ASN A C 1
ATOM 840 O O . ASN A 1 102 ? -14.139 -21.247 -38.280 1.00 44.12 102 ASN A O 1
ATOM 844 N N . GLN A 1 103 ? -13.641 -23.094 -39.446 1.00 47.62 103 GLN A N 1
ATOM 845 C CA . GLN A 1 103 ? -14.203 -22.682 -40.733 1.00 47.62 103 GLN A CA 1
ATOM 846 C C . GLN A 1 103 ? -14.518 -23.963 -41.526 1.00 47.62 103 GLN A C 1
ATOM 848 O O . GLN A 1 103 ? -13.647 -24.838 -41.600 1.00 47.62 103 GLN A O 1
ATOM 853 N N . PRO A 1 104 ? -15.757 -24.135 -42.020 1.00 56.88 104 PRO A N 1
AT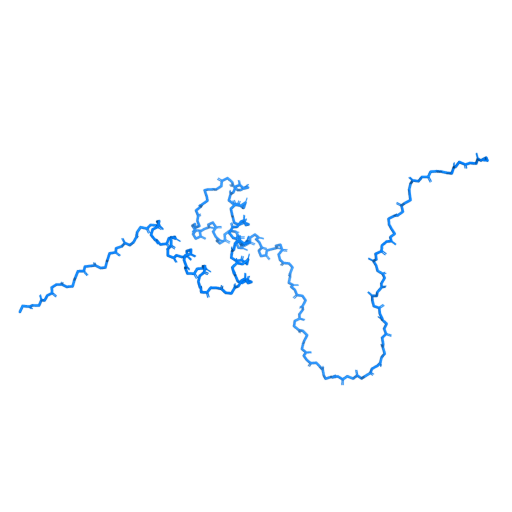OM 854 C CA . PRO A 1 104 ? -16.154 -25.307 -42.797 1.00 56.88 104 PRO A CA 1
ATOM 855 C C . PRO A 1 104 ? -15.621 -25.227 -44.242 1.00 56.88 104 PRO A C 1
ATOM 857 O O . PRO A 1 104 ? -15.245 -24.141 -44.688 1.00 56.88 104 PRO A O 1
ATOM 860 N N . PRO A 1 105 ? -15.564 -26.359 -44.969 1.00 53.91 105 PRO A N 1
ATOM 861 C CA . PRO A 1 105 ? -15.060 -26.396 -46.337 1.00 53.91 105 PRO A CA 1
ATOM 862 C C . PRO A 1 105 ? -16.094 -25.823 -47.315 1.00 53.91 105 PRO A C 1
ATOM 864 O O . PRO A 1 105 ? -17.292 -26.048 -47.155 1.00 53.91 105 PRO A O 1
ATOM 867 N N . ALA A 1 106 ? -15.621 -25.116 -48.339 1.00 45.91 106 ALA A N 1
ATOM 868 C CA . ALA A 1 106 ? -16.393 -24.850 -49.544 1.00 45.91 106 ALA A CA 1
ATOM 869 C C . ALA A 1 106 ? -15.738 -25.627 -50.691 1.00 45.91 106 ALA A C 1
ATOM 871 O O . ALA A 1 106 ? -14.618 -25.311 -51.092 1.00 45.91 106 ALA A O 1
ATOM 872 N N . ASP A 1 107 ? -16.431 -26.667 -51.149 1.00 53.03 107 ASP A N 1
ATOM 873 C CA . ASP A 1 107 ? -16.205 -27.301 -52.445 1.00 53.03 107 ASP A CA 1
ATOM 874 C C . ASP A 1 107 ? -16.701 -26.367 -53.556 1.00 53.03 107 ASP A C 1
ATOM 876 O O . ASP A 1 107 ? -17.845 -25.903 -53.490 1.00 53.03 107 ASP A O 1
ATOM 880 N N . SER A 1 108 ? -15.862 -26.127 -54.569 1.00 46.59 108 SER A N 1
ATOM 881 C CA . SER A 1 108 ? -16.155 -26.106 -56.023 1.00 46.59 108 SER A CA 1
ATOM 882 C C . SER A 1 108 ? -14.959 -25.550 -56.790 1.00 46.59 108 SER A C 1
ATOM 884 O O . SER A 1 108 ? -14.561 -24.399 -56.501 1.00 46.59 108 SER A 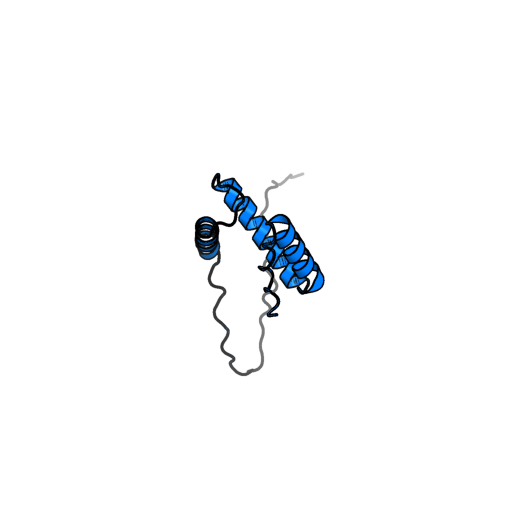O 1
#

Secondary structure (DSSP, 8-state):
-PPPPPPPPPPPHHHHHHHHHHHHHHHS-HHHHHHHHHHHHHHHHHHHHTT--S---HHHHHHHHHHHHHHS------------------------------------

Sequence (108 aa):
MKKAKRPPKKLSFQELEAMNKDDIDHHLEPNSKAKYESGARRFAKFCENQGKDFYPSETNLCHFISVVSRELLPSTPWTRTRPIAPLDEPSWGQRRSLRHRNQPPADS

pLDDT: mean 72.2, std 18.09, range [40.41, 92.19]